Protein AF-A0A6D2GC53-F1 (afdb_monomer_lite)

Structure (mmCIF, N/CA/C/O backbone):
data_AF-A0A6D2GC53-F1
#
_entry.id   AF-A0A6D2GC53-F1
#
loop_
_atom_site.group_PDB
_atom_site.id
_atom_site.type_symbol
_atom_site.label_atom_id
_atom_site.label_alt_id
_atom_site.label_comp_id
_atom_site.label_asym_id
_atom_site.label_entity_id
_atom_site.label_seq_id
_atom_site.pdbx_PDB_ins_code
_atom_site.Cartn_x
_atom_site.Cartn_y
_atom_site.Cartn_z
_atom_site.occupancy
_atom_site.B_iso_or_equiv
_atom_site.auth_seq_id
_atom_site.auth_comp_id
_atom_site.auth_asym_id
_atom_site.auth_atom_id
_atom_site.pdbx_PDB_model_num
ATOM 1 N N . MET A 1 1 ? 15.011 -12.571 -5.545 1.00 59.44 1 MET A N 1
ATOM 2 C CA . MET A 1 1 ? 13.755 -11.789 -5.475 1.00 59.44 1 MET A CA 1
ATOM 3 C C . MET A 1 1 ? 13.735 -10.790 -6.621 1.00 59.44 1 MET A C 1
ATOM 5 O O . MET A 1 1 ? 14.800 -10.304 -6.974 1.00 59.44 1 MET A O 1
ATOM 9 N N . SER A 1 2 ? 12.568 -10.495 -7.202 1.00 87.00 2 SER A N 1
ATOM 10 C CA . SER A 1 2 ? 12.434 -9.421 -8.202 1.00 87.00 2 SER A CA 1
ATOM 11 C C . SER A 1 2 ? 12.567 -8.043 -7.536 1.00 87.00 2 SER A C 1
ATOM 13 O O . SER A 1 2 ? 12.123 -7.883 -6.396 1.00 87.00 2 SER A O 1
ATOM 15 N N . LYS A 1 3 ? 13.123 -7.042 -8.243 1.00 89.12 3 LYS A N 1
ATOM 16 C CA . LYS A 1 3 ? 13.148 -5.634 -7.788 1.00 89.12 3 LYS A CA 1
ATOM 17 C C . LYS A 1 3 ? 11.744 -5.146 -7.404 1.00 89.12 3 LYS A C 1
ATOM 19 O O . LYS A 1 3 ? 11.597 -4.465 -6.399 1.00 89.12 3 LYS A O 1
ATOM 24 N N . HIS A 1 4 ? 10.706 -5.573 -8.131 1.00 92.12 4 HIS A N 1
ATOM 25 C CA . HIS A 1 4 ? 9.312 -5.222 -7.830 1.00 92.12 4 HIS A CA 1
ATOM 26 C C . HIS A 1 4 ? 8.871 -5.707 -6.446 1.00 92.12 4 HIS A C 1
ATOM 28 O O . HIS A 1 4 ? 8.266 -4.952 -5.694 1.00 92.12 4 HIS A O 1
ATOM 34 N N . THR A 1 5 ? 9.193 -6.955 -6.094 1.00 92.75 5 THR A N 1
ATOM 35 C CA . THR A 1 5 ? 8.886 -7.509 -4.768 1.00 92.75 5 THR A CA 1
ATOM 36 C C . THR A 1 5 ? 9.618 -6.737 -3.679 1.00 92.75 5 THR A C 1
ATOM 38 O O . THR A 1 5 ? 9.028 -6.444 -2.647 1.00 92.75 5 THR A O 1
ATOM 41 N N . LEU A 1 6 ? 10.886 -6.383 -3.911 1.00 93.94 6 LEU A N 1
ATOM 42 C CA . LEU A 1 6 ? 11.674 -5.635 -2.937 1.00 93.94 6 LEU A CA 1
ATOM 43 C C . LEU A 1 6 ? 11.070 -4.246 -2.676 1.00 93.94 6 LEU A C 1
ATOM 45 O O . LEU A 1 6 ? 10.848 -3.907 -1.522 1.00 93.94 6 LEU A O 1
ATOM 49 N N . ILE A 1 7 ? 10.723 -3.498 -3.732 1.00 93.50 7 ILE A N 1
ATOM 50 C CA . ILE A 1 7 ? 10.093 -2.169 -3.625 1.00 93.50 7 ILE A CA 1
ATOM 51 C C . ILE A 1 7 ? 8.822 -2.237 -2.772 1.00 93.50 7 ILE A C 1
ATOM 53 O O . ILE A 1 7 ? 8.693 -1.500 -1.797 1.00 93.50 7 ILE A O 1
ATOM 57 N N . ARG A 1 8 ? 7.893 -3.141 -3.109 1.00 95.19 8 ARG A N 1
ATOM 58 C CA . ARG A 1 8 ? 6.610 -3.234 -2.397 1.00 95.19 8 ARG A CA 1
ATOM 59 C C . ARG A 1 8 ? 6.794 -3.662 -0.946 1.00 95.19 8 ARG A C 1
ATOM 61 O O . ARG A 1 8 ? 6.204 -3.053 -0.062 1.00 95.19 8 ARG A O 1
ATOM 68 N N . ARG A 1 9 ? 7.669 -4.638 -0.686 1.00 93.75 9 ARG A N 1
ATOM 69 C CA . ARG A 1 9 ? 7.997 -5.067 0.679 1.00 93.75 9 ARG A CA 1
ATOM 70 C C . ARG A 1 9 ? 8.582 -3.943 1.521 1.00 93.75 9 ARG A C 1
ATOM 72 O O . ARG A 1 9 ? 8.133 -3.761 2.642 1.00 93.75 9 ARG A O 1
ATOM 79 N N . THR A 1 10 ? 9.526 -3.170 0.986 1.00 93.69 10 THR A N 1
ATOM 80 C CA . THR A 1 10 ? 10.120 -2.041 1.717 1.00 93.69 10 THR A CA 1
ATOM 81 C C . THR A 1 10 ? 9.062 -1.014 2.121 1.00 93.69 10 THR A C 1
ATOM 83 O O . THR A 1 10 ? 9.096 -0.500 3.236 1.00 93.69 10 THR A O 1
ATOM 86 N N . VAL A 1 11 ? 8.094 -0.740 1.245 1.00 92.12 11 VAL A N 1
ATOM 87 C CA . VAL A 1 11 ? 6.980 0.169 1.549 1.00 92.12 11 VAL A CA 1
ATOM 88 C C . VAL A 1 11 ? 6.050 -0.436 2.602 1.00 92.12 11 VAL A C 1
ATOM 90 O O . VAL A 1 11 ? 5.711 0.246 3.562 1.00 92.12 11 VAL A O 1
ATOM 93 N N . LEU A 1 12 ? 5.681 -1.714 2.472 1.00 93.38 12 LEU A N 1
ATOM 94 C CA . LEU A 1 12 ? 4.819 -2.411 3.433 1.00 93.38 12 LEU A CA 1
ATOM 95 C C . LEU A 1 12 ? 5.441 -2.485 4.833 1.00 93.38 12 LEU A C 1
ATOM 97 O O . LEU A 1 12 ? 4.776 -2.145 5.803 1.00 93.38 12 LEU A O 1
ATOM 101 N N . GLU A 1 13 ? 6.722 -2.845 4.935 1.00 92.19 13 GLU A N 1
ATOM 102 C CA . GLU A 1 13 ? 7.472 -2.889 6.200 1.00 92.19 13 GLU A CA 1
ATOM 103 C C . GLU A 1 13 ? 7.524 -1.495 6.853 1.00 92.19 13 GLU A C 1
ATOM 105 O O . GLU A 1 13 ? 7.381 -1.335 8.068 1.00 92.19 13 GLU A O 1
ATOM 110 N N . LYS A 1 14 ? 7.677 -0.444 6.040 1.00 91.19 14 LYS A N 1
ATOM 111 C CA . LYS A 1 14 ? 7.672 0.937 6.520 1.00 91.19 14 LYS A CA 1
ATOM 112 C C . LYS A 1 14 ? 6.276 1.369 6.993 1.00 91.19 14 LYS A C 1
ATOM 114 O O . LYS A 1 14 ? 6.177 1.973 8.062 1.00 91.19 14 LYS A O 1
ATOM 119 N N . LEU A 1 15 ? 5.216 1.007 6.272 1.00 90.25 15 LEU A N 1
ATOM 120 C CA . LEU A 1 15 ? 3.826 1.262 6.660 1.00 90.25 15 LEU A CA 1
ATOM 121 C C . LEU A 1 15 ? 3.446 0.542 7.959 1.00 90.25 15 LEU A C 1
ATOM 123 O O . LEU A 1 15 ? 2.889 1.171 8.857 1.00 90.25 15 LEU A O 1
ATOM 127 N N . GLU A 1 16 ? 3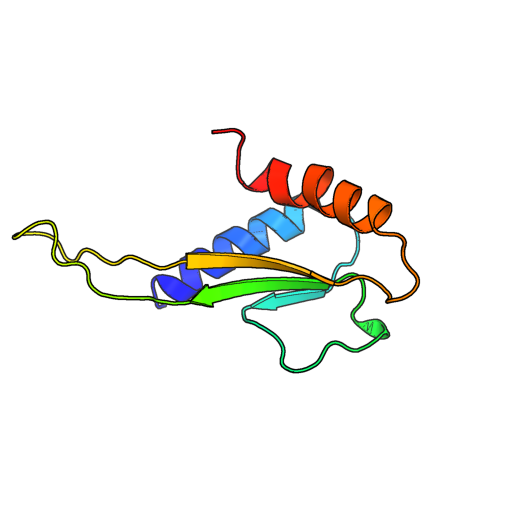.819 -0.730 8.095 1.00 89.62 16 GLU A N 1
ATOM 128 C CA . GLU A 1 16 ? 3.622 -1.523 9.315 1.00 89.62 16 GLU A CA 1
ATOM 129 C C . GLU A 1 16 ? 4.222 -0.823 10.544 1.00 89.62 16 GLU A C 1
ATOM 131 O O . GLU A 1 16 ? 3.605 -0.761 11.607 1.00 89.62 16 GLU A O 1
ATOM 136 N N . SER A 1 17 ? 5.400 -0.209 10.384 1.00 87.50 17 SER A N 1
ATOM 137 C CA . SER A 1 17 ? 6.074 0.498 11.478 1.00 87.50 17 SER A CA 1
ATOM 138 C C . SER A 1 17 ? 5.381 1.790 11.938 1.00 87.50 17 SER A C 1
ATOM 140 O O . SER A 1 17 ? 5.616 2.225 13.066 1.00 87.50 17 SER A O 1
ATOM 142 N N . VAL A 1 18 ? 4.550 2.424 11.098 1.00 84.62 18 VAL A N 1
ATOM 143 C CA . VAL A 1 18 ? 3.928 3.733 11.401 1.00 84.62 18 VAL A CA 1
ATOM 144 C C . VAL A 1 18 ? 2.435 3.659 11.715 1.00 84.62 18 VAL A C 1
ATOM 146 O O . VAL A 1 18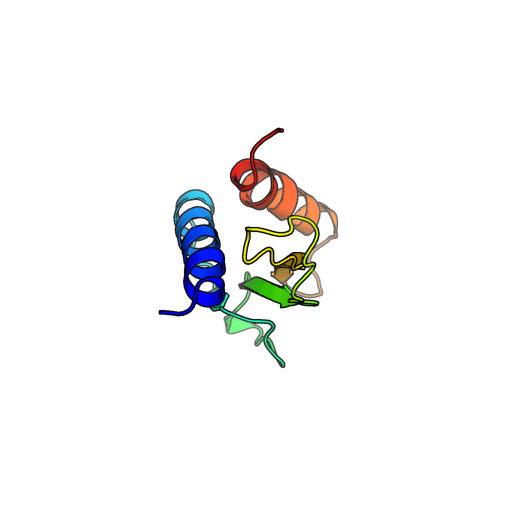 ? 1.894 4.558 12.372 1.00 84.62 18 VAL A O 1
ATOM 149 N N . THR A 1 19 ? 1.740 2.616 11.257 1.00 82.69 19 THR A N 1
ATOM 150 C CA . THR A 1 19 ? 0.307 2.448 11.526 1.00 82.69 19 THR A CA 1
ATOM 151 C C . THR A 1 19 ? 0.061 2.229 13.014 1.00 82.69 19 THR A C 1
ATOM 153 O O . THR A 1 19 ? -0.842 2.857 13.565 1.00 82.69 19 THR A O 1
ATOM 156 N N . GLY A 1 20 ? 0.912 1.446 13.690 1.00 72.19 20 GLY A N 1
ATOM 157 C CA . GLY A 1 20 ? 0.895 1.269 15.150 1.00 72.19 20 GLY A CA 1
ATOM 158 C C . GLY A 1 20 ? -0.353 0.562 15.705 1.00 72.19 20 GLY A C 1
ATOM 159 O O . GLY A 1 20 ? -0.498 0.446 16.920 1.00 72.19 20 GLY A O 1
ATOM 160 N N . ALA A 1 21 ? -1.241 0.093 14.829 1.00 72.19 21 ALA A N 1
ATOM 161 C CA . ALA A 1 21 ? -2.485 -0.614 15.112 1.00 72.19 21 ALA A CA 1
ATOM 162 C C . ALA A 1 21 ? -2.587 -1.838 14.181 1.00 72.19 21 ALA A C 1
ATOM 164 O O . ALA A 1 21 ? -1.938 -1.838 13.130 1.00 72.19 21 ALA A O 1
ATOM 165 N N . PRO A 1 22 ? -3.378 -2.872 14.529 1.00 83.69 22 PRO A N 1
ATOM 166 C CA . PRO A 1 22 ? -3.606 -3.996 13.629 1.00 83.69 22 PRO A CA 1
ATOM 167 C C . PRO A 1 22 ? -4.302 -3.500 12.354 1.00 83.69 22 PRO A C 1
ATOM 169 O O . PRO A 1 22 ? -5.428 -3.011 12.399 1.00 83.69 22 PRO A O 1
ATOM 172 N N . VAL A 1 23 ? -3.585 -3.600 11.237 1.00 91.50 23 VAL A N 1
ATOM 173 C CA . VAL A 1 23 ? -4.019 -3.237 9.885 1.00 91.50 23 VAL A CA 1
ATOM 174 C C . VAL A 1 23 ? -3.671 -4.403 8.981 1.00 91.50 23 VAL A C 1
ATOM 176 O O . VAL A 1 23 ? -2.554 -4.922 9.053 1.00 91.50 23 VAL A O 1
ATOM 179 N N . THR A 1 24 ? -4.593 -4.796 8.113 1.00 95.12 24 THR A N 1
ATOM 180 C CA . THR A 1 24 ? -4.307 -5.831 7.119 1.00 95.12 24 THR A CA 1
ATOM 181 C C . THR A 1 24 ? -3.503 -5.235 5.971 1.00 95.12 24 THR A C 1
ATOM 183 O O . THR A 1 24 ? -3.886 -4.224 5.384 1.00 95.12 24 THR A O 1
ATOM 186 N N . LEU A 1 25 ? -2.366 -5.848 5.648 1.00 94.69 25 LEU A N 1
ATOM 187 C CA . LEU A 1 25 ? -1.453 -5.382 4.609 1.00 94.69 25 LEU A CA 1
ATOM 188 C C . LEU A 1 25 ? -1.479 -6.327 3.404 1.00 94.69 25 LEU A C 1
ATOM 190 O O . LEU A 1 25 ? -1.202 -7.519 3.538 1.00 94.69 25 LEU A O 1
ATOM 194 N N . PHE A 1 26 ? -1.756 -5.789 2.217 1.00 96.75 26 PHE A N 1
ATOM 195 C CA . PHE A 1 26 ? -1.798 -6.537 0.963 1.00 96.75 26 PHE A CA 1
ATOM 196 C C . PHE A 1 26 ? -0.603 -6.191 0.056 1.00 96.75 26 PHE A C 1
ATOM 198 O O . PHE A 1 26 ? -0.404 -5.038 -0.337 1.00 96.75 26 PHE A O 1
ATOM 205 N N . ASP A 1 27 ? 0.179 -7.211 -0.315 1.00 96.19 27 ASP A N 1
ATOM 206 C CA . ASP A 1 27 ? 1.236 -7.141 -1.338 1.00 96.19 27 ASP A CA 1
ATOM 207 C C . ASP A 1 27 ? 0.637 -7.411 -2.731 1.00 96.19 27 ASP A C 1
ATOM 209 O O . ASP A 1 27 ? 0.706 -8.519 -3.268 1.00 96.19 27 ASP A O 1
ATOM 213 N N . GLY A 1 28 ? -0.005 -6.388 -3.294 1.00 95.94 28 GLY A N 1
ATOM 214 C CA . GLY A 1 28 ? -0.800 -6.452 -4.520 1.00 95.94 28 GLY A CA 1
ATOM 215 C C . GLY A 1 28 ? -2.172 -5.800 -4.347 1.00 95.94 28 GLY A C 1
ATOM 216 O O . GLY A 1 28 ? -2.594 -5.520 -3.229 1.00 95.94 28 GLY A O 1
ATOM 217 N N . LEU A 1 29 ? -2.877 -5.558 -5.457 1.00 95.88 29 LEU A N 1
ATOM 218 C CA . LEU A 1 29 ? -4.261 -5.079 -5.424 1.00 95.88 29 LEU A CA 1
ATOM 219 C C . LEU A 1 29 ? -5.200 -6.274 -5.173 1.00 95.88 29 LEU A C 1
ATOM 221 O O . LEU A 1 29 ? -5.294 -7.142 -6.048 1.00 95.88 29 LEU A O 1
ATOM 225 N N . PRO A 1 30 ? -5.878 -6.362 -4.012 1.00 95.88 30 PRO A N 1
ATOM 226 C CA . PRO A 1 30 ? -6.818 -7.444 -3.753 1.00 95.88 30 PRO A CA 1
ATOM 227 C C . PRO A 1 30 ? -8.045 -7.331 -4.666 1.00 95.88 30 PRO A C 1
ATOM 229 O O . PRO A 1 30 ? -8.551 -6.240 -4.921 1.00 95.88 30 PRO A O 1
ATOM 232 N N . ALA A 1 31 ? -8.552 -8.472 -5.141 1.00 94.25 31 ALA A N 1
ATOM 233 C CA . ALA A 1 31 ? -9.802 -8.514 -5.905 1.00 94.25 31 ALA A CA 1
ATOM 234 C C . ALA A 1 31 ? -11.036 -8.270 -5.015 1.00 94.25 31 ALA A C 1
ATOM 236 O O . ALA A 1 31 ? -12.055 -7.776 -5.492 1.00 94.25 31 ALA A O 1
ATOM 237 N N . PHE A 1 32 ? -10.938 -8.629 -3.733 1.00 92.81 32 PHE A N 1
ATOM 238 C CA . PHE A 1 32 ? -11.973 -8.443 -2.724 1.00 92.81 32 PHE A CA 1
ATOM 239 C C . PHE A 1 32 ? -11.327 -8.159 -1.363 1.00 92.81 32 PHE A C 1
ATOM 241 O O . PHE A 1 32 ? -10.250 -8.684 -1.087 1.00 92.81 32 PHE A O 1
ATOM 248 N N . VAL A 1 33 ? -11.980 -7.337 -0.540 1.00 93.56 33 VAL A N 1
ATOM 249 C CA . VAL A 1 33 ? -11.563 -7.021 0.835 1.00 93.56 33 VAL A CA 1
ATOM 250 C C . VAL A 1 33 ? -12.747 -7.304 1.750 1.00 93.56 33 VAL A C 1
ATOM 252 O O . VAL A 1 33 ? -13.820 -6.727 1.555 1.00 93.56 33 VAL A O 1
ATOM 255 N N . GLU A 1 34 ? -12.568 -8.200 2.719 1.00 94.00 34 GLU A N 1
ATOM 256 C CA . GLU A 1 34 ? -13.625 -8.563 3.661 1.00 94.00 34 GLU A CA 1
ATOM 257 C C . GLU A 1 34 ? -13.765 -7.506 4.761 1.00 94.00 34 GLU A C 1
ATOM 259 O O . GLU A 1 34 ? -12.842 -6.752 5.067 1.00 94.00 34 GLU A O 1
ATOM 264 N N . GLN A 1 35 ? -14.930 -7.450 5.412 1.00 91.31 35 GLN A N 1
ATOM 265 C CA . GLN A 1 35 ? -15.151 -6.480 6.491 1.00 91.31 35 GLN A CA 1
ATOM 266 C C . GLN A 1 35 ? -14.217 -6.706 7.695 1.00 91.31 35 GLN A C 1
ATOM 268 O O . GLN A 1 35 ? -13.909 -5.754 8.414 1.00 91.31 35 GLN A O 1
ATOM 273 N N . GLU A 1 36 ? -13.786 -7.950 7.914 1.00 92.56 36 GLU A N 1
ATOM 274 C CA . GLU A 1 36 ? -12.834 -8.333 8.962 1.00 92.56 36 GLU A CA 1
ATOM 275 C C . GLU A 1 36 ? -11.393 -7.906 8.663 1.00 92.56 36 GLU A C 1
ATOM 277 O O . GLU A 1 36 ? -10.619 -7.717 9.598 1.00 92.56 36 GLU A O 1
ATOM 282 N N . ASP A 1 37 ? -11.064 -7.663 7.391 1.00 93.31 37 ASP A N 1
ATOM 283 C CA . ASP A 1 37 ? -9.746 -7.177 6.987 1.00 93.31 37 ASP A CA 1
ATOM 284 C C . ASP A 1 37 ? -9.577 -5.672 7.246 1.00 93.31 37 ASP A C 1
ATOM 286 O O . ASP A 1 37 ? -8.463 -5.162 7.176 1.00 93.31 37 ASP A O 1
ATOM 290 N N . LEU A 1 38 ? -10.665 -4.940 7.516 1.00 93.06 38 LEU A N 1
ATOM 291 C CA . LEU A 1 38 ? -10.655 -3.482 7.628 1.00 93.06 38 LEU A CA 1
ATOM 292 C C . LEU A 1 38 ? -10.255 -3.007 9.040 1.00 93.06 38 LEU A C 1
ATOM 294 O O . LEU A 1 38 ? -10.827 -3.483 10.027 1.00 93.06 38 LEU A O 1
ATOM 298 N N . PRO A 1 39 ? -9.392 -1.979 9.163 1.00 92.88 39 PRO A N 1
ATOM 299 C CA . PRO A 1 39 ? -8.781 -1.204 8.078 1.00 92.88 39 PRO A CA 1
ATOM 300 C C . PRO A 1 39 ? -7.659 -1.973 7.364 1.00 92.88 39 PRO A C 1
ATOM 302 O O . PRO A 1 39 ? -6.851 -2.644 8.007 1.00 92.88 39 PRO A O 1
ATOM 305 N N . ALA A 1 40 ? -7.585 -1.825 6.039 1.00 94.50 40 ALA A N 1
ATOM 306 C CA . ALA A 1 40 ? -6.570 -2.481 5.219 1.00 94.50 40 ALA A CA 1
ATOM 307 C C . ALA A 1 40 ? -5.778 -1.493 4.359 1.00 94.50 40 ALA A C 1
ATOM 309 O O . ALA A 1 40 ? -6.284 -0.439 3.979 1.00 94.50 40 ALA A O 1
ATOM 310 N N . ILE A 1 41 ? -4.546 -1.858 4.005 1.00 94.38 41 ILE A N 1
ATOM 311 C CA . ILE A 1 41 ? -3.701 -1.110 3.072 1.00 94.38 41 ILE A CA 1
ATOM 312 C C . ILE A 1 41 ? -3.171 -2.059 1.999 1.00 94.38 41 ILE A C 1
ATOM 314 O O . ILE A 1 41 ? -2.651 -3.125 2.318 1.00 94.38 41 ILE A O 1
ATOM 318 N N . ALA A 1 42 ? -3.257 -1.663 0.731 1.00 96.12 42 ALA A N 1
ATOM 319 C CA . ALA A 1 42 ? -2.664 -2.395 -0.385 1.00 96.12 42 ALA A CA 1
ATOM 320 C C . ALA A 1 42 ? -1.543 -1.596 -1.046 1.00 96.12 42 ALA A C 1
ATOM 322 O O . ALA A 1 42 ? -1.678 -0.388 -1.242 1.00 96.12 42 ALA A O 1
ATOM 323 N N . VAL A 1 43 ? -0.469 -2.287 -1.436 1.00 96.38 43 VAL A N 1
ATOM 324 C CA . VAL A 1 43 ? 0.660 -1.716 -2.181 1.00 9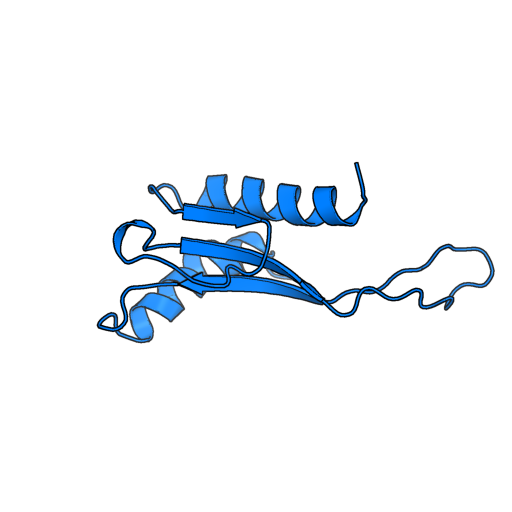6.38 43 VAL A CA 1
ATOM 325 C C . VAL A 1 43 ? 0.901 -2.526 -3.449 1.00 96.38 43 VAL A C 1
ATOM 327 O O . VAL A 1 43 ? 1.126 -3.734 -3.384 1.00 96.38 43 VAL A O 1
ATOM 330 N N . TRP A 1 44 ? 0.890 -1.882 -4.618 1.00 96.56 44 TRP A N 1
ATOM 331 C CA . TRP A 1 44 ? 1.125 -2.558 -5.900 1.00 96.56 44 TRP A CA 1
ATOM 332 C C . TRP A 1 44 ? 1.838 -1.670 -6.921 1.00 96.56 44 TRP A C 1
ATOM 334 O O . TRP A 1 44 ? 1.936 -0.458 -6.761 1.00 96.56 44 TRP A O 1
ATOM 344 N N . LEU A 1 45 ? 2.371 -2.295 -7.973 1.00 95.94 45 LEU A N 1
ATOM 345 C CA . LEU A 1 45 ? 3.013 -1.611 -9.096 1.00 95.94 45 LEU A CA 1
ATOM 346 C C . LEU A 1 45 ? 2.170 -1.816 -10.357 1.00 95.94 45 LEU A C 1
ATOM 348 O O . LEU A 1 45 ? 1.757 -2.945 -10.628 1.00 95.94 45 LEU A O 1
ATOM 352 N N . THR A 1 46 ? 1.954 -0.758 -11.133 1.00 95.38 46 THR A N 1
ATOM 353 C CA . THR A 1 46 ? 1.406 -0.832 -12.499 1.00 95.38 46 THR A CA 1
ATOM 354 C C . THR A 1 46 ? 2.389 -0.241 -13.499 1.00 95.38 46 THR A C 1
ATOM 356 O O . THR A 1 46 ? 3.348 0.431 -13.116 1.00 95.38 46 THR A O 1
ATOM 359 N N . ASP A 1 47 ? 2.151 -0.512 -14.784 1.00 93.00 47 ASP A N 1
ATOM 360 C CA . ASP A 1 47 ? 2.851 0.139 -15.900 1.00 93.00 47 ASP A CA 1
ATOM 361 C C . ASP A 1 47 ? 4.376 -0.021 -15.849 1.00 93.00 47 ASP A C 1
ATOM 363 O O . ASP A 1 47 ? 5.124 0.860 -16.263 1.00 93.00 47 ASP A O 1
ATOM 367 N N . ALA A 1 48 ? 4.843 -1.155 -15.314 1.00 90.81 48 ALA A N 1
ATOM 368 C CA . ALA A 1 48 ? 6.260 -1.473 -15.261 1.00 90.81 48 ALA A CA 1
ATOM 369 C C . ALA A 1 48 ? 6.790 -1.720 -16.676 1.00 90.81 48 ALA A C 1
ATOM 371 O O . ALA A 1 48 ? 6.491 -2.748 -17.289 1.00 90.81 48 ALA A O 1
ATOM 372 N N . GLN A 1 49 ? 7.584 -0.783 -17.177 1.00 91.12 49 GLN A N 1
ATOM 373 C CA . GLN A 1 49 ? 8.107 -0.797 -18.534 1.00 91.12 49 GLN A CA 1
ATOM 374 C C . GLN A 1 49 ? 9.580 -0.402 -18.566 1.00 91.12 49 GLN A C 1
ATOM 376 O O . GLN A 1 49 ? 10.034 0.451 -17.801 1.00 91.12 49 GLN A O 1
ATOM 381 N N . TYR A 1 50 ? 10.313 -1.023 -19.485 1.00 87.31 50 TYR A N 1
ATOM 382 C CA . TYR A 1 50 ? 11.657 -0.597 -19.840 1.00 87.31 50 TYR A CA 1
ATOM 383 C C . TYR A 1 50 ? 11.577 0.738 -20.583 1.00 87.31 50 TYR A C 1
ATOM 385 O O . TYR A 1 50 ? 10.827 0.854 -21.554 1.00 87.31 50 TYR A O 1
ATOM 393 N N . THR A 1 51 ? 12.316 1.742 -20.125 1.00 84.06 51 THR A N 1
ATOM 394 C CA . THR A 1 51 ? 12.293 3.082 -20.726 1.00 84.06 51 THR A CA 1
ATOM 395 C C . THR A 1 51 ? 13.463 3.318 -21.671 1.00 84.06 51 THR A C 1
ATOM 397 O O . THR A 1 51 ? 13.313 4.106 -22.602 1.00 84.06 51 THR 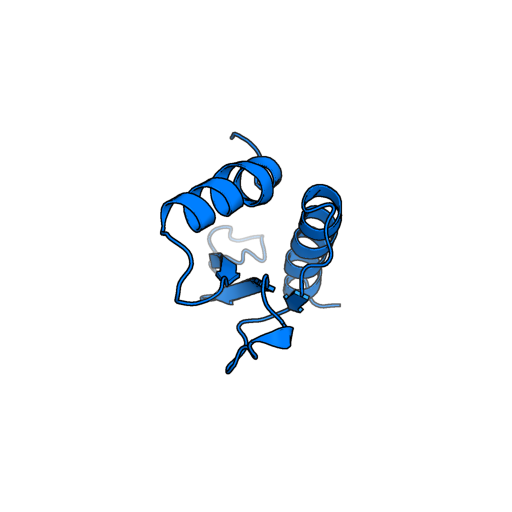A O 1
ATOM 400 N N . GLY A 1 52 ? 14.599 2.635 -21.468 1.00 78.38 52 GLY A N 1
ATOM 401 C CA . GLY A 1 52 ? 15.783 2.723 -22.335 1.00 78.38 52 GLY A CA 1
ATOM 402 C C . GLY A 1 52 ? 16.272 4.152 -22.583 1.00 78.38 52 GLY A C 1
ATOM 403 O O . GLY A 1 52 ? 16.756 4.456 -23.673 1.00 78.38 52 GLY A O 1
ATOM 404 N N . LEU A 1 53 ? 16.064 5.044 -21.609 1.00 77.25 53 LEU A N 1
ATOM 405 C CA . LEU A 1 53 ? 16.386 6.467 -21.721 1.00 77.25 53 LEU A CA 1
ATOM 406 C C . LEU A 1 53 ? 17.901 6.688 -21.726 1.00 77.25 53 LEU A C 1
ATOM 408 O O . LEU A 1 53 ? 18.388 7.527 -22.486 1.00 77.25 53 LEU A O 1
ATOM 412 N N . MET A 1 54 ? 18.636 5.908 -20.935 1.00 73.25 54 MET A N 1
ATOM 413 C CA . MET A 1 54 ? 20.091 5.854 -20.975 1.00 73.25 54 MET A CA 1
ATOM 414 C C . MET A 1 54 ? 20.546 4.668 -21.830 1.00 73.25 54 MET A C 1
ATOM 416 O O . MET A 1 54 ? 20.022 3.561 -21.736 1.00 73.25 54 MET A O 1
ATOM 420 N N . THR A 1 55 ? 21.516 4.904 -22.715 1.00 69.88 55 THR A N 1
ATOM 421 C CA . THR A 1 55 ? 21.982 3.897 -23.690 1.00 69.88 55 THR A CA 1
ATOM 422 C C . THR A 1 55 ? 22.801 2.775 -23.038 1.00 69.88 55 THR A C 1
ATOM 424 O O . THR A 1 55 ? 22.995 1.719 -23.636 1.00 69.88 55 THR A O 1
ATOM 427 N N . ASP A 1 56 ? 23.281 3.000 -21.820 1.00 76.12 56 ASP A N 1
ATOM 428 C CA . ASP A 1 56 ? 24.125 2.106 -21.033 1.00 76.12 56 ASP A CA 1
ATOM 429 C C . ASP A 1 56 ? 23.461 1.600 -19.743 1.00 76.12 56 ASP A C 1
ATOM 431 O O . ASP A 1 56 ? 24.093 0.836 -19.009 1.00 76.12 56 ASP A O 1
ATOM 435 N N . GLU A 1 57 ? 22.194 1.948 -19.485 1.00 72.56 57 GLU A N 1
ATOM 436 C CA . GLU A 1 57 ? 21.473 1.500 -18.290 1.00 72.56 57 GLU A CA 1
ATOM 437 C C . GLU A 1 57 ? 20.215 0.680 -18.609 1.00 72.56 57 GLU A C 1
ATOM 439 O O . GLU A 1 57 ? 19.473 0.908 -19.571 1.00 7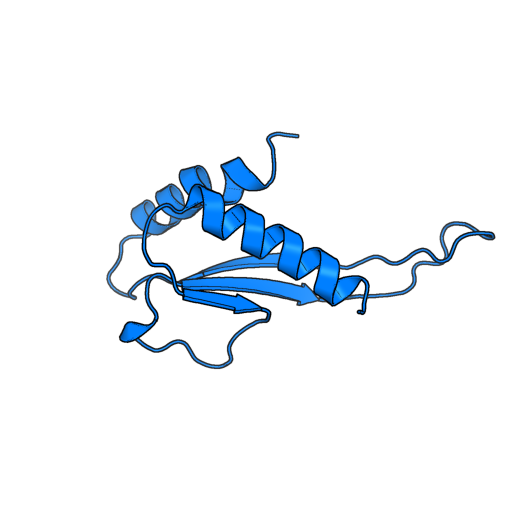2.56 57 GLU A O 1
ATOM 444 N N . ASP A 1 58 ? 19.953 -0.298 -17.739 1.00 77.56 58 ASP A N 1
ATOM 445 C CA . ASP A 1 58 ? 18.708 -1.055 -17.736 1.00 77.56 58 ASP A CA 1
ATOM 446 C C . ASP A 1 58 ? 17.612 -0.259 -17.000 1.00 77.56 58 ASP A C 1
ATOM 448 O O . ASP A 1 58 ? 17.190 -0.630 -15.897 1.00 77.56 58 ASP A O 1
ATOM 452 N N . ASP A 1 59 ? 17.175 0.854 -17.597 1.00 84.81 59 ASP A N 1
ATOM 453 C CA . ASP A 1 59 ? 16.193 1.765 -17.004 1.00 84.81 59 ASP A CA 1
ATOM 454 C C . ASP A 1 59 ? 14.766 1.221 -17.067 1.00 84.81 59 ASP A C 1
ATOM 456 O O . ASP A 1 59 ? 14.237 0.892 -18.131 1.00 84.81 59 ASP A O 1
ATOM 460 N N . TRP A 1 60 ? 14.107 1.181 -15.909 1.00 89.62 60 TRP A N 1
ATOM 461 C CA . TRP A 1 60 ? 12.707 0.789 -15.777 1.00 89.62 60 TRP A CA 1
ATOM 462 C C . TRP A 1 60 ? 11.920 1.860 -15.035 1.00 89.62 60 TRP A C 1
ATOM 464 O O . TRP A 1 60 ? 12.389 2.427 -14.048 1.00 89.62 60 TRP A O 1
ATOM 474 N N . GLN A 1 61 ? 10.684 2.075 -15.467 1.00 91.56 61 GLN A N 1
ATOM 475 C CA . GLN A 1 61 ? 9.724 2.949 -14.808 1.00 91.56 61 GLN A CA 1
ATOM 476 C C . GLN A 1 61 ? 8.454 2.166 -14.487 1.00 91.56 61 GLN A C 1
ATOM 478 O O . GLN A 1 61 ? 8.054 1.296 -15.254 1.00 91.56 61 GLN A O 1
ATOM 483 N N . ALA A 1 62 ? 7.833 2.474 -13.352 1.00 93.56 62 ALA A N 1
ATOM 484 C CA . ALA A 1 62 ? 6.547 1.932 -12.930 1.00 93.56 62 ALA A CA 1
ATOM 485 C C . ALA A 1 62 ? 5.824 2.952 -12.041 1.00 93.56 62 ALA A C 1
ATOM 487 O O . ALA A 1 62 ? 6.472 3.785 -11.402 1.00 93.56 62 ALA A O 1
ATOM 488 N N . THR A 1 63 ? 4.501 2.844 -11.945 1.00 95.31 63 THR A N 1
ATOM 489 C CA . THR A 1 63 ? 3.709 3.581 -10.954 1.00 95.31 63 THR A CA 1
ATOM 490 C C . THR A 1 63 ? 3.534 2.724 -9.706 1.00 95.31 63 THR A C 1
ATOM 492 O O . THR A 1 63 ? 3.005 1.615 -9.787 1.00 95.31 63 THR A O 1
ATOM 495 N N . LEU A 1 64 ? 3.963 3.229 -8.548 1.00 94.88 64 LEU A N 1
ATOM 496 C CA . LEU A 1 64 ? 3.698 2.619 -7.245 1.00 94.88 64 LEU A CA 1
ATOM 497 C C . LEU A 1 64 ? 2.406 3.189 -6.665 1.00 94.88 64 LEU A C 1
ATOM 499 O O . LEU A 1 64 ? 2.286 4.397 -6.477 1.00 94.88 64 LEU A O 1
ATOM 503 N N . HIS A 1 65 ? 1.470 2.305 -6.344 1.00 95.38 65 HIS A N 1
ATOM 504 C CA . HIS A 1 65 ? 0.201 2.647 -5.721 1.00 95.38 65 HIS A CA 1
ATOM 505 C C . HIS A 1 65 ? 0.179 2.189 -4.270 1.00 95.38 65 HIS A C 1
ATOM 507 O O . HIS A 1 65 ? 0.632 1.084 -3.960 1.00 95.38 65 HIS A O 1
ATOM 513 N N . THR A 1 66 ? -0.423 3.018 -3.423 1.00 93.69 66 THR A N 1
ATOM 514 C CA . THR A 1 66 ? -0.756 2.705 -2.033 1.00 93.69 66 THR A CA 1
ATOM 515 C C . THR A 1 66 ? -2.198 3.135 -1.795 1.00 93.69 66 THR A C 1
ATOM 517 O O . THR A 1 66 ? -2.519 4.304 -2.002 1.00 93.69 66 THR A O 1
ATOM 520 N N . ALA A 1 67 ? -3.065 2.216 -1.374 1.00 93.38 67 ALA A N 1
ATOM 521 C CA . ALA A 1 67 ? -4.476 2.506 -1.115 1.00 93.38 67 ALA A CA 1
ATOM 522 C C . ALA A 1 67 ? -4.893 2.055 0.281 1.00 93.38 67 ALA A C 1
ATOM 524 O O . ALA A 1 67 ? -4.496 0.976 0.716 1.00 93.38 67 ALA A O 1
ATOM 525 N N . VAL A 1 68 ? -5.719 2.867 0.944 1.00 92.50 68 VAL A N 1
ATOM 526 C CA . VAL A 1 68 ? -6.332 2.564 2.242 1.00 92.50 68 VAL A CA 1
ATOM 527 C C . VAL A 1 68 ? -7.790 2.172 2.019 1.00 92.50 68 VAL A C 1
ATOM 529 O O . VAL A 1 68 ? -8.530 2.871 1.330 1.00 92.50 68 VAL A O 1
ATOM 532 N N . PHE A 1 69 ? -8.205 1.066 2.624 1.00 93.19 69 PHE A N 1
ATOM 533 C CA . PHE A 1 69 ? -9.580 0.589 2.632 1.00 93.19 69 PHE A CA 1
ATOM 534 C C . PHE A 1 69 ? -10.131 0.715 4.048 1.00 93.19 69 PHE A C 1
ATOM 536 O O . PHE A 1 69 ? -9.593 0.131 4.993 1.00 93.19 69 PHE A O 1
ATOM 543 N N . LEU A 1 70 ? -11.224 1.462 4.185 1.00 92.44 70 LEU A N 1
ATOM 544 C CA . LEU A 1 70 ? -11.991 1.605 5.421 1.00 92.44 70 LEU A CA 1
ATOM 545 C C . LEU A 1 70 ? -13.407 1.058 5.226 1.00 92.44 70 LEU A C 1
ATOM 547 O O . LEU A 1 70 ? -13.818 0.702 4.119 1.00 92.44 70 LEU A O 1
ATOM 551 N N . ARG A 1 71 ? -14.180 0.981 6.314 1.00 90.56 71 ARG A N 1
ATOM 552 C CA . ARG A 1 71 ? -15.596 0.602 6.223 1.00 90.56 71 ARG A CA 1
ATOM 553 C C . ARG A 1 71 ? -16.339 1.615 5.359 1.00 90.56 71 ARG A C 1
ATOM 555 O O . ARG A 1 71 ? -16.161 2.808 5.536 1.00 90.56 71 ARG A O 1
ATOM 562 N N . ALA A 1 72 ? -17.262 1.149 4.522 1.00 82.88 72 ALA A N 1
ATOM 563 C CA . ALA A 1 72 ? -18.036 2.009 3.619 1.00 82.88 72 ALA A CA 1
ATOM 564 C C . ALA A 1 72 ? -18.866 3.113 4.314 1.00 82.88 72 ALA A C 1
ATOM 566 O O . ALA A 1 72 ? -19.334 4.034 3.658 1.00 82.88 72 ALA A O 1
ATOM 567 N N . GLN A 1 73 ? -19.095 2.999 5.626 1.00 86.62 73 GLN A N 1
ATOM 568 C CA . GLN A 1 73 ? -19.805 3.997 6.437 1.00 86.62 73 GLN A CA 1
ATOM 569 C C . GLN A 1 73 ? -18.864 5.046 7.054 1.00 86.62 73 GLN A C 1
ATOM 571 O O . GLN A 1 73 ? -19.349 5.992 7.672 1.00 86.62 73 GLN A O 1
ATOM 576 N N . ALA A 1 74 ? -17.545 4.857 6.945 1.00 86.44 74 ALA A N 1
ATOM 577 C CA . ALA A 1 74 ? -16.560 5.810 7.434 1.00 86.44 74 ALA A CA 1
ATOM 578 C C . ALA A 1 74 ? -16.640 7.102 6.603 1.00 86.44 74 ALA A C 1
ATOM 580 O O . ALA A 1 74 ? -16.785 7.027 5.380 1.00 86.44 74 ALA A O 1
ATOM 581 N N . PRO A 1 75 ? -16.576 8.283 7.238 1.00 89.25 75 PRO A N 1
ATOM 582 C CA . PRO A 1 75 ? -16.551 9.545 6.516 1.00 89.25 75 PRO A CA 1
ATOM 583 C C . PRO A 1 75 ? -15.218 9.723 5.780 1.00 89.25 75 PRO A C 1
ATOM 585 O O . PRO A 1 75 ? -14.179 9.262 6.252 1.00 89.25 75 PRO A O 1
ATOM 588 N N . ASP A 1 76 ? -15.225 10.491 4.690 1.00 87.06 76 ASP A N 1
ATOM 589 C CA . ASP A 1 76 ? -14.010 10.818 3.925 1.00 87.06 76 ASP A CA 1
ATOM 590 C C . ASP A 1 76 ? -12.917 11.453 4.801 1.00 87.06 76 ASP A C 1
ATOM 592 O O . ASP A 1 76 ? -11.738 11.171 4.625 1.00 87.06 76 ASP A O 1
ATOM 596 N N . THR A 1 77 ? -13.296 12.216 5.833 1.00 90.00 77 THR A N 1
ATOM 597 C CA . THR A 1 77 ? -12.348 12.782 6.807 1.00 90.00 77 THR A CA 1
ATOM 598 C C . THR A 1 77 ? -11.508 11.712 7.511 1.00 90.00 77 THR A C 1
ATOM 600 O O . THR A 1 77 ? -10.360 11.962 7.861 1.00 90.00 77 THR A O 1
ATOM 603 N N . GLU A 1 78 ? -12.051 10.512 7.727 1.00 88.75 78 GLU A N 1
ATOM 604 C CA . GLU A 1 78 ? -11.285 9.404 8.301 1.00 88.75 78 GLU A CA 1
ATOM 605 C C . GLU A 1 78 ? -10.244 8.885 7.300 1.00 88.75 78 GLU A C 1
ATOM 607 O O . GLU A 1 78 ? -9.103 8.636 7.688 1.00 88.75 78 GLU A O 1
ATOM 612 N N . LEU A 1 79 ? -10.591 8.800 6.008 1.00 87.38 79 LEU A N 1
ATOM 613 C CA . LEU A 1 79 ? -9.632 8.475 4.944 1.00 87.38 79 LEU A CA 1
ATOM 614 C C . LEU A 1 79 ? -8.514 9.520 4.863 1.00 87.38 79 LEU A C 1
ATOM 616 O O . LEU A 1 79 ? -7.347 9.141 4.770 1.00 87.38 79 LEU A O 1
ATOM 620 N N . ASP A 1 80 ? -8.848 10.808 4.955 1.00 88.38 80 ASP A N 1
ATOM 621 C CA . ASP A 1 80 ? -7.865 11.896 4.925 1.00 88.38 80 ASP A CA 1
ATOM 622 C C . ASP A 1 80 ? -6.872 11.789 6.091 1.00 88.38 80 ASP A C 1
ATOM 624 O O . ASP A 1 80 ? -5.661 11.841 5.878 1.00 88.38 80 ASP A O 1
ATOM 628 N N . ILE A 1 81 ? -7.360 11.537 7.312 1.00 88.88 81 ILE A N 1
ATOM 629 C CA . ILE A 1 81 ? -6.507 11.336 8.497 1.00 88.88 81 ILE A CA 1
ATOM 630 C C . ILE A 1 81 ? -5.559 10.148 8.287 1.00 88.88 81 ILE A C 1
ATOM 632 O O . ILE A 1 81 ? -4.361 10.251 8.560 1.00 88.88 81 ILE A O 1
ATOM 636 N N . TRP A 1 82 ? -6.061 9.028 7.758 1.00 88.75 82 TRP A N 1
ATOM 637 C CA . TRP A 1 82 ? -5.224 7.870 7.432 1.00 88.75 82 TRP A CA 1
ATOM 638 C C . TRP A 1 82 ? -4.137 8.215 6.411 1.00 88.75 82 TRP A C 1
ATOM 640 O O . TRP A 1 82 ? -2.970 7.844 6.588 1.00 88.75 82 TRP A O 1
ATOM 650 N N . MET A 1 83 ? -4.504 8.936 5.354 1.00 87.88 83 MET A N 1
ATOM 651 C CA . MET A 1 83 ? -3.571 9.334 4.308 1.00 87.88 83 MET A CA 1
ATOM 652 C C . MET A 1 83 ? -2.506 10.293 4.841 1.00 87.88 83 MET A C 1
ATOM 654 O O . MET A 1 83 ? -1.323 10.058 4.603 1.00 87.88 83 MET A O 1
ATOM 658 N N . GLU A 1 84 ? -2.875 11.322 5.599 1.00 86.62 84 GLU A N 1
ATOM 659 C CA . GLU A 1 84 ? -1.936 12.324 6.114 1.00 86.62 84 GLU A CA 1
ATOM 660 C C . GLU A 1 84 ? -1.012 11.764 7.201 1.00 86.62 84 GLU A C 1
ATOM 662 O O . GLU A 1 84 ? 0.211 11.941 7.141 1.00 86.62 84 GLU A O 1
ATOM 667 N N . GLU A 1 85 ? -1.571 11.061 8.188 1.00 84.81 85 GLU A N 1
ATOM 668 C CA . GLU A 1 85 ? -0.807 10.618 9.352 1.00 84.81 85 GLU A CA 1
ATOM 669 C C . GLU A 1 85 ? 0.043 9.382 9.068 1.00 84.81 85 GLU A C 1
ATOM 671 O O . GLU A 1 85 ? 1.136 9.251 9.631 1.00 84.81 85 GLU A O 1
ATOM 676 N N . LYS A 1 86 ? -0.435 8.458 8.223 1.00 82.38 86 LYS A N 1
ATOM 677 C CA . LYS A 1 86 ? 0.197 7.139 8.042 1.00 82.38 86 LYS A CA 1
ATOM 678 C C . LYS A 1 86 ? 0.888 6.984 6.694 1.00 82.38 86 LYS A C 1
ATOM 680 O O . LYS A 1 86 ? 2.010 6.485 6.644 1.00 82.38 86 LYS A O 1
ATOM 685 N N . ILE A 1 87 ? 0.243 7.403 5.606 1.00 82.12 87 ILE A N 1
ATOM 686 C CA . ILE A 1 87 ? 0.762 7.161 4.252 1.00 82.12 87 ILE A CA 1
ATOM 687 C C . ILE A 1 87 ? 1.732 8.269 3.827 1.00 82.12 87 ILE A C 1
ATOM 689 O O . ILE A 1 87 ? 2.883 7.996 3.483 1.00 82.12 87 ILE A O 1
ATOM 693 N N . PHE A 1 88 ? 1.308 9.530 3.899 1.00 80.00 88 PHE A N 1
ATOM 694 C CA . PHE A 1 88 ? 2.090 10.682 3.451 1.00 80.00 88 PHE A CA 1
ATOM 695 C C . PHE A 1 88 ? 3.312 10.933 4.339 1.00 80.00 88 PHE A C 1
ATOM 697 O O . PHE A 1 88 ? 4.394 11.256 3.849 1.00 80.00 88 PHE A O 1
ATOM 704 N N . SER A 1 89 ? 3.180 10.702 5.648 1.00 72.44 89 SER A N 1
ATOM 705 C CA . SER A 1 89 ? 4.313 10.738 6.580 1.00 72.44 89 SER A CA 1
ATOM 706 C C . SER A 1 89 ? 5.398 9.702 6.237 1.00 72.44 89 SER A C 1
ATOM 708 O O . SER A 1 89 ? 6.581 9.957 6.468 1.00 72.44 89 SER A O 1
ATOM 710 N N . CYS A 1 90 ? 5.021 8.563 5.640 1.00 68.44 90 CYS A N 1
ATOM 711 C CA . CYS A 1 90 ? 5.939 7.517 5.186 1.00 68.44 90 CYS A CA 1
ATOM 712 C C . CYS A 1 90 ? 6.607 7.810 3.846 1.00 68.44 90 CYS A C 1
ATOM 714 O O . CYS A 1 90 ? 7.775 7.467 3.675 1.00 68.44 90 CYS A O 1
ATOM 716 N N . ALA A 1 91 ? 5.881 8.422 2.909 1.00 67.81 91 ALA A N 1
ATOM 717 C CA . ALA A 1 91 ? 6.394 8.740 1.576 1.00 67.81 91 ALA A CA 1
ATOM 718 C C . ALA A 1 91 ? 7.524 9.790 1.600 1.00 67.81 91 ALA A C 1
ATOM 720 O O . ALA A 1 91 ? 8.261 9.924 0.627 1.00 67.81 91 ALA A O 1
ATOM 721 N N . GLY A 1 92 ? 7.692 10.481 2.732 1.00 56.97 92 GLY A N 1
ATOM 722 C CA . GLY A 1 92 ? 8.636 11.574 2.893 1.00 56.97 92 GLY A CA 1
ATOM 723 C C . GLY A 1 92 ? 8.052 12.861 2.322 1.00 56.97 92 GLY A C 1
ATOM 724 O O . GLY A 1 92 ? 7.540 12.895 1.205 1.00 56.97 92 GLY A O 1
ATOM 725 N N . ARG A 1 93 ? 8.133 13.952 3.090 1.00 50.59 93 ARG A N 1
ATOM 726 C CA . ARG A 1 93 ? 8.008 15.284 2.492 1.00 50.59 93 ARG A CA 1
ATOM 727 C C . ARG A 1 93 ? 9.223 15.439 1.578 1.00 50.59 93 ARG A C 1
ATOM 729 O O . ARG A 1 93 ? 10.341 15.435 2.093 1.00 50.59 93 ARG A O 1
ATOM 736 N N . GLY A 1 94 ? 8.993 15.452 0.266 1.00 44.62 94 GLY A N 1
ATOM 737 C CA . GLY A 1 94 ? 10.021 15.785 -0.723 1.00 44.62 94 GLY A CA 1
ATOM 738 C C . GLY A 1 94 ? 10.656 17.142 -0.452 1.00 44.62 94 GLY A C 1
ATOM 739 O O . GLY A 1 94 ? 9.973 18.003 0.154 1.00 44.62 94 GLY A O 1
#

Radius of gyration: 15.34 Å; chains: 1; bounding box: 44×28×39 Å

Sequence (94 aa):
MSKHTLIRRTVLEKLESVTGAPVTLFDGLPAFVEQEDLPAIAVWLTDAQYTGLMTDEDDWQATLHTAVFLRAQAPDTELDIWMEEKIFSCAGRG

Secondary structure (DSSP, 8-state):
--HHHHHHHHHHHHHHHHH-S--EEEES--S---GGG-SEEEEEEEEEEE---STTS--EEEEEEEEEE--TTS-HHHHHHHIIIIIIHHH---

InterPro domains:
  IPR009312 Minor tail protein U-like [PF06141] (3-89)
  IPR035934 Phage tail protein-like superfamily [SSF143749] (3-90)
  IPR038512 GpU-like superfamily [G3DSA:3.30.70.1700] (1-93)

Foldseek 3Di:
DDPQQVVQVVLQVLLVVQVPDDAAEAADDDPDDDQVNPFYKYKHWAPWDQPCPDVPDRDIDIDIDIDTDHPPPDDVVVVVCCCVRRPDVSVDDD

pLDDT: mean 87.15, std 10.21, range [44.62, 96.75]

Organism: NCBI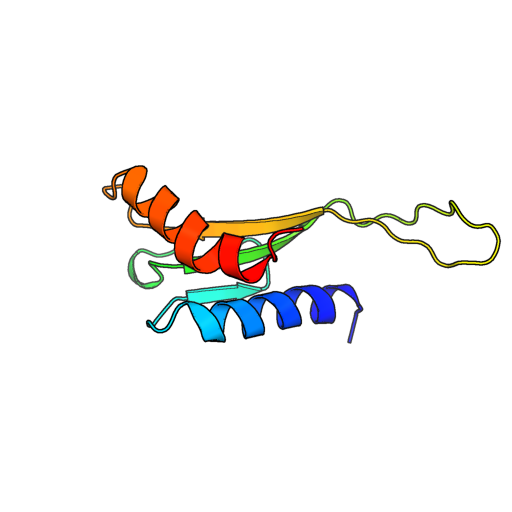:txid59202